Protein AF-A0A2N5G3A2-F1 (afdb_monomer_lite)

pLDDT: mean 90.68, std 6.38, range [68.0, 98.25]

Structure (mmCIF, N/CA/C/O backbone):
data_AF-A0A2N5G3A2-F1
#
_entry.id   AF-A0A2N5G3A2-F1
#
loop_
_atom_site.group_PDB
_atom_site.id
_atom_site.type_symbol
_atom_site.label_atom_id
_atom_site.label_alt_id
_atom_site.label_comp_id
_atom_site.label_asym_id
_atom_site.label_entity_id
_atom_site.label_seq_id
_atom_site.pdbx_PDB_ins_code
_atom_site.Cartn_x
_atom_site.Cartn_y
_atom_site.Cartn_z
_atom_site.occupancy
_atom_site.B_iso_or_equiv
_atom_site.auth_seq_id
_atom_site.auth_comp_id
_atom_site.auth_asym_id
_atom_site.auth_atom_id
_atom_site.pdbx_PDB_model_num
ATOM 1 N N . MET A 1 1 ? 25.132 -2.137 -12.536 1.00 68.00 1 MET A N 1
ATOM 2 C CA . MET A 1 1 ? 24.376 -1.069 -11.836 1.00 68.00 1 MET A CA 1
ATOM 3 C C . MET A 1 1 ? 22.893 -1.072 -12.207 1.00 68.00 1 MET A C 1
ATOM 5 O O . MET A 1 1 ? 22.071 -1.223 -11.317 1.00 68.00 1 MET A O 1
ATOM 9 N N . TYR A 1 2 ? 22.531 -0.955 -13.490 1.00 72.06 2 TYR A N 1
ATOM 10 C CA . TYR A 1 2 ? 21.127 -0.851 -13.930 1.00 72.06 2 TYR A CA 1
ATOM 11 C C . TYR A 1 2 ? 20.275 -2.099 -13.612 1.00 72.06 2 TYR A C 1
ATOM 13 O O . TYR A 1 2 ? 19.149 -1.981 -13.128 1.00 72.06 2 TYR A O 1
ATOM 21 N N . ASP A 1 3 ? 20.841 -3.295 -13.799 1.00 78.88 3 ASP A N 1
ATOM 22 C CA . ASP A 1 3 ? 20.155 -4.558 -13.489 1.00 78.88 3 ASP A CA 1
ATOM 23 C C . ASP A 1 3 ? 19.921 -4.764 -11.989 1.00 78.88 3 ASP A C 1
ATOM 25 O O . ASP A 1 3 ? 18.875 -5.280 -11.594 1.00 78.88 3 ASP A O 1
ATOM 29 N N . GLU A 1 4 ? 20.843 -4.292 -11.143 1.00 86.00 4 GLU A N 1
ATOM 30 C CA . GLU A 1 4 ? 20.690 -4.343 -9.684 1.00 86.00 4 GLU A CA 1
ATOM 31 C C . GLU A 1 4 ? 19.535 -3.450 -9.217 1.00 86.00 4 GLU A C 1
ATOM 33 O O . GLU A 1 4 ? 18.710 -3.879 -8.416 1.00 86.00 4 GLU A O 1
ATOM 38 N N . VAL A 1 5 ? 19.388 -2.246 -9.784 1.00 87.31 5 VAL A N 1
ATOM 39 C CA . VAL A 1 5 ? 18.248 -1.361 -9.480 1.00 87.31 5 VAL A CA 1
ATOM 40 C C . VAL A 1 5 ? 16.927 -2.007 -9.911 1.00 87.31 5 VAL A C 1
ATOM 42 O O . VAL A 1 5 ? 15.974 -2.050 -9.130 1.00 87.31 5 VAL A O 1
ATOM 45 N N . LYS A 1 6 ? 16.866 -2.584 -11.120 1.00 87.06 6 LYS A N 1
ATOM 46 C CA . LYS A 1 6 ? 15.673 -3.296 -11.618 1.00 87.06 6 LYS A CA 1
ATOM 47 C C . LYS A 1 6 ? 15.311 -4.488 -10.723 1.00 87.06 6 LYS A C 1
ATOM 49 O O . LYS A 1 6 ? 14.131 -4.719 -10.443 1.00 87.06 6 LYS A O 1
ATOM 54 N N . LYS A 1 7 ? 16.314 -5.231 -10.247 1.00 90.62 7 LYS A N 1
ATOM 55 C CA . LYS A 1 7 ? 16.151 -6.342 -9.302 1.00 90.62 7 LYS A CA 1
ATOM 56 C C . LYS A 1 7 ? 15.614 -5.857 -7.954 1.00 90.62 7 LYS A C 1
ATOM 58 O O . LYS A 1 7 ? 14.637 -6.434 -7.479 1.00 90.62 7 LYS A O 1
ATOM 63 N N . SER A 1 8 ? 16.178 -4.791 -7.388 1.00 93.38 8 SER A N 1
ATOM 64 C CA . SER A 1 8 ? 15.724 -4.191 -6.126 1.00 93.38 8 SER A CA 1
ATOM 65 C C . SER A 1 8 ? 14.279 -3.703 -6.205 1.00 93.38 8 SER A C 1
ATOM 67 O O . SER A 1 8 ? 13.472 -4.081 -5.359 1.00 93.38 8 SER A O 1
ATOM 69 N N . ILE A 1 9 ? 13.904 -2.970 -7.264 1.00 92.62 9 ILE A N 1
ATOM 70 C CA . ILE A 1 9 ? 12.513 -2.531 -7.487 1.00 92.62 9 ILE A CA 1
ATOM 71 C C . ILE A 1 9 ? 11.573 -3.740 -7.510 1.00 92.62 9 ILE A C 1
ATOM 73 O O . ILE A 1 9 ? 10.524 -3.727 -6.869 1.00 92.62 9 ILE A O 1
ATOM 77 N N . ARG A 1 10 ? 11.950 -4.814 -8.214 1.00 93.19 10 ARG A N 1
ATOM 78 C CA . ARG A 1 10 ? 11.135 -6.031 -8.291 1.00 93.19 10 ARG A CA 1
ATOM 79 C C . ARG A 1 10 ? 10.970 -6.700 -6.926 1.00 93.19 10 ARG A C 1
ATOM 81 O O . ARG A 1 10 ? 9.859 -7.107 -6.605 1.00 93.19 10 ARG A O 1
ATOM 88 N N . ILE A 1 11 ? 12.045 -6.826 -6.148 1.00 95.88 11 ILE A N 1
ATOM 89 C CA . ILE A 1 11 ? 12.002 -7.429 -4.806 1.00 95.88 11 ILE A CA 1
ATOM 90 C C . ILE A 1 11 ? 11.111 -6.598 -3.882 1.00 95.88 11 ILE A C 1
ATOM 92 O O . ILE A 1 11 ? 10.213 -7.156 -3.259 1.00 95.88 11 ILE A O 1
ATOM 96 N N . LEU A 1 12 ? 11.297 -5.276 -3.855 1.00 96.25 12 LEU A N 1
ATOM 97 C CA . LEU A 1 12 ? 10.472 -4.375 -3.050 1.00 96.25 12 LEU A CA 1
ATOM 98 C C . LEU A 1 12 ? 8.999 -4.446 -3.458 1.00 96.25 12 LEU A C 1
ATOM 100 O O . LEU A 1 12 ? 8.139 -4.561 -2.598 1.00 96.25 12 LEU A O 1
ATOM 104 N N . THR A 1 13 ? 8.698 -4.464 -4.759 1.00 95.75 13 THR A N 1
ATOM 105 C CA . THR A 1 13 ? 7.313 -4.578 -5.250 1.00 95.75 13 THR A CA 1
ATOM 106 C C . THR A 1 13 ? 6.672 -5.901 -4.815 1.00 95.75 13 THR A C 1
ATOM 108 O O . THR A 1 13 ? 5.518 -5.913 -4.400 1.00 95.75 13 THR A O 1
ATOM 111 N N . LEU A 1 14 ? 7.404 -7.020 -4.877 1.00 96.12 14 LEU A N 1
ATOM 112 C CA . LEU A 1 14 ? 6.900 -8.321 -4.417 1.00 96.12 14 LEU A CA 1
ATOM 113 C C . LEU A 1 14 ? 6.691 -8.356 -2.898 1.00 96.12 14 LEU A C 1
ATOM 115 O O . LEU A 1 14 ? 5.718 -8.942 -2.431 1.00 96.12 14 LEU A O 1
ATOM 119 N N . LEU A 1 15 ? 7.575 -7.707 -2.140 1.00 97.31 15 LEU A N 1
ATOM 120 C CA . LEU A 1 15 ? 7.426 -7.550 -0.697 1.00 97.31 15 LEU A CA 1
ATOM 121 C C . LEU A 1 15 ? 6.188 -6.707 -0.363 1.00 97.31 15 LEU A C 1
ATOM 123 O O . LEU A 1 15 ? 5.384 -7.125 0.465 1.00 97.31 15 LEU A O 1
ATOM 127 N N . ILE A 1 16 ? 5.982 -5.581 -1.055 1.00 97.88 16 ILE A N 1
ATOM 128 C CA . ILE A 1 16 ? 4.782 -4.744 -0.911 1.00 97.88 16 ILE A CA 1
ATOM 129 C C . ILE A 1 16 ? 3.532 -5.555 -1.241 1.00 97.88 16 ILE A C 1
ATOM 131 O O . ILE A 1 16 ? 2.579 -5.539 -0.472 1.00 97.88 16 ILE A O 1
ATOM 135 N N . PHE A 1 17 ? 3.541 -6.312 -2.339 1.00 97.44 17 PHE A N 1
ATOM 136 C CA . PHE A 1 17 ? 2.424 -7.169 -2.731 1.00 97.44 17 PHE A CA 1
ATOM 137 C C . PHE A 1 17 ? 2.052 -8.166 -1.624 1.00 97.44 17 PHE A C 1
ATOM 139 O O . PHE A 1 17 ? 0.896 -8.234 -1.218 1.00 97.44 17 PHE A O 1
ATOM 146 N N . ALA A 1 18 ? 3.028 -8.915 -1.102 1.00 97.12 18 ALA A N 1
ATOM 147 C CA . ALA A 1 18 ? 2.773 -9.935 -0.088 1.00 97.12 18 ALA A CA 1
ATOM 148 C C . ALA A 1 18 ? 2.314 -9.332 1.249 1.00 97.12 18 ALA A C 1
ATOM 150 O O . ALA A 1 18 ? 1.355 -9.813 1.851 1.00 97.12 18 ALA A O 1
ATOM 151 N N . LEU A 1 19 ? 2.977 -8.266 1.706 1.00 97.00 19 LEU A N 1
ATOM 152 C CA . LEU A 1 19 ? 2.651 -7.631 2.981 1.00 97.00 19 LEU A CA 1
ATOM 153 C C . LEU A 1 19 ? 1.323 -6.874 2.926 1.00 97.00 19 LEU A C 1
ATOM 155 O O . LEU A 1 19 ? 0.557 -6.949 3.881 1.00 97.00 19 LEU A O 1
ATOM 159 N N . SER A 1 20 ? 1.020 -6.190 1.820 1.00 96.69 20 SER A N 1
ATOM 160 C CA . SER A 1 20 ? -0.253 -5.474 1.665 1.00 96.69 20 SER A CA 1
ATOM 161 C C . SER A 1 20 ? -1.440 -6.427 1.601 1.00 96.69 20 SER A C 1
ATOM 163 O O . SER A 1 20 ? -2.481 -6.139 2.190 1.00 96.69 20 SER A O 1
ATOM 165 N N . LEU A 1 21 ? -1.269 -7.591 0.965 1.00 96.75 21 LEU A N 1
ATOM 166 C CA . LEU A 1 21 ? -2.263 -8.661 0.969 1.00 96.75 21 LEU A CA 1
ATOM 167 C C . LEU A 1 21 ? -2.542 -9.155 2.389 1.00 96.75 21 LEU A C 1
ATOM 169 O O . LEU A 1 21 ? -3.698 -9.253 2.785 1.00 96.75 21 LEU A O 1
ATOM 173 N N . ALA A 1 22 ? -1.491 -9.431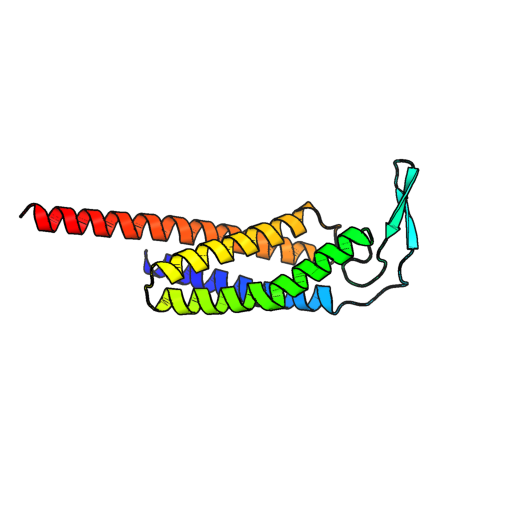 3.164 1.00 95.69 22 ALA A N 1
ATOM 174 C CA . ALA A 1 22 ? -1.637 -9.881 4.543 1.00 95.69 22 ALA A CA 1
ATOM 175 C C . ALA A 1 22 ? -2.283 -8.807 5.435 1.00 95.69 22 ALA A C 1
ATOM 177 O O . ALA A 1 22 ? -3.192 -9.123 6.197 1.00 95.69 22 ALA A O 1
ATOM 178 N N . ALA A 1 23 ? -1.847 -7.550 5.315 1.00 94.69 23 ALA A N 1
ATOM 179 C CA . ALA A 1 23 ? -2.367 -6.434 6.100 1.00 94.69 23 ALA A CA 1
ATOM 180 C C . ALA A 1 23 ? -3.851 -6.175 5.820 1.00 94.69 23 ALA A C 1
ATOM 182 O O . ALA A 1 23 ? -4.643 -6.186 6.754 1.00 94.69 23 ALA A O 1
ATOM 183 N N . SER A 1 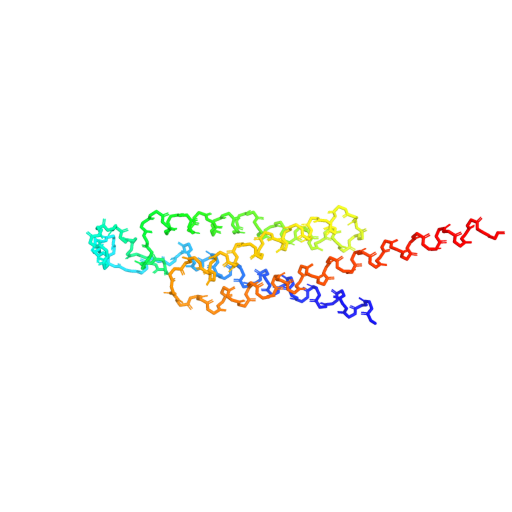24 ? -4.225 -6.019 4.545 1.00 94.50 24 SER A N 1
ATOM 184 C CA . SER A 1 24 ? -5.614 -5.739 4.148 1.00 94.50 24 SER A CA 1
ATOM 185 C C . SER A 1 24 ? -6.553 -6.906 4.447 1.00 94.50 24 SER A C 1
ATOM 187 O O . SER A 1 24 ? -7.658 -6.707 4.943 1.00 94.50 24 SER A O 1
ATOM 189 N N . ALA A 1 25 ? -6.116 -8.151 4.223 1.00 94.25 25 ALA A N 1
ATOM 190 C CA . ALA A 1 25 ? -6.910 -9.311 4.615 1.00 94.25 25 ALA A CA 1
ATOM 191 C C . ALA A 1 25 ? -7.117 -9.349 6.136 1.00 94.25 25 ALA A C 1
ATOM 193 O O . ALA A 1 25 ? -8.230 -9.576 6.608 1.00 94.25 25 ALA A O 1
ATOM 194 N N . TYR A 1 26 ? -6.066 -9.100 6.918 1.00 93.81 26 TYR A N 1
ATOM 195 C CA . TYR A 1 26 ? -6.179 -9.108 8.371 1.00 93.81 26 TYR A CA 1
ATOM 196 C C . TYR A 1 26 ? -7.036 -7.951 8.903 1.00 93.81 26 TYR A C 1
ATOM 198 O O . TYR A 1 26 ? -7.804 -8.166 9.838 1.00 93.81 26 TYR A O 1
ATOM 206 N N . GLY A 1 27 ? -6.977 -6.763 8.298 1.00 91.06 27 GLY A N 1
ATOM 207 C CA . GLY A 1 27 ? -7.829 -5.634 8.675 1.00 91.06 27 GLY A CA 1
ATOM 208 C C . GLY A 1 27 ? -9.311 -5.872 8.405 1.00 91.06 27 GLY A C 1
ATOM 209 O O . GLY A 1 27 ? -10.136 -5.609 9.279 1.00 91.06 27 GLY A O 1
ATOM 210 N N . ILE A 1 28 ? -9.651 -6.487 7.268 1.00 92.19 28 ILE A N 1
ATOM 211 C CA . ILE A 1 28 ? -11.042 -6.813 6.909 1.00 92.19 28 ILE A CA 1
ATOM 212 C C . ILE A 1 28 ? -11.605 -7.952 7.769 1.00 92.19 28 ILE A C 1
ATOM 214 O O . ILE A 1 28 ? -12.745 -7.883 8.227 1.00 92.19 28 ILE A O 1
ATOM 218 N N . PHE A 1 29 ? -10.837 -9.029 7.962 1.00 92.00 29 PHE A N 1
ATOM 219 C CA . PHE A 1 29 ? -11.350 -10.255 8.588 1.00 92.00 29 PHE A CA 1
ATOM 220 C C . PHE A 1 29 ? -11.177 -10.302 10.110 1.00 92.00 29 PHE A C 1
ATOM 222 O O . PHE A 1 29 ? -11.732 -11.189 10.761 1.00 92.00 29 PHE A O 1
ATOM 229 N N . SER A 1 30 ? -10.433 -9.372 10.707 1.00 89.06 30 SER A N 1
ATOM 230 C CA . SER A 1 30 ? -10.300 -9.308 12.160 1.00 89.06 30 SER A CA 1
ATOM 231 C C . SER A 1 30 ? -11.592 -8.789 12.792 1.00 89.06 30 SER A C 1
ATOM 233 O O . SER A 1 30 ? -11.965 -7.632 12.628 1.00 89.06 30 SER A O 1
ATOM 235 N N . SER A 1 31 ? -12.278 -9.645 13.552 1.00 83.50 31 SER A N 1
ATOM 236 C CA . SER A 1 31 ? -13.566 -9.325 14.189 1.00 83.50 31 SER A CA 1
ATOM 237 C C . SER A 1 31 ? -13.552 -9.423 15.718 1.00 83.50 31 SER A C 1
ATOM 239 O O . SER A 1 31 ? -14.602 -9.346 16.353 1.00 83.50 31 SER A O 1
ATOM 241 N N . SER A 1 32 ? -12.382 -9.606 16.332 1.00 81.81 32 SER A N 1
ATOM 242 C CA . SER A 1 32 ? -12.240 -9.779 17.783 1.00 81.81 32 SER A CA 1
ATOM 243 C C . SER A 1 32 ? -12.622 -8.509 18.549 1.00 81.81 32 SER A C 1
ATOM 245 O O . SER A 1 32 ? -12.092 -7.441 18.262 1.00 81.81 32 SER A O 1
ATOM 247 N N . GLY A 1 33 ? -13.489 -8.597 19.559 1.00 81.31 33 GLY A N 1
ATOM 248 C CA . GLY A 1 33 ? -13.824 -7.455 20.417 1.00 81.31 33 GLY A CA 1
ATOM 249 C C . GLY A 1 33 ? -15.218 -7.537 21.032 1.00 81.31 33 GLY A C 1
ATOM 250 O O . GLY A 1 33 ? -16.026 -8.383 20.658 1.00 81.31 33 GLY A O 1
ATOM 251 N N . SER A 1 34 ? -15.486 -6.652 21.990 1.00 79.38 34 SER A N 1
ATOM 252 C CA . SER A 1 34 ? -16.763 -6.539 22.708 1.00 79.38 34 SER A CA 1
ATOM 253 C C . SER A 1 34 ? -17.822 -5.724 21.956 1.00 79.38 34 SER A C 1
ATOM 255 O O . SER A 1 34 ? -18.982 -5.726 22.362 1.00 79.38 34 SER A O 1
ATOM 257 N N . GLY A 1 35 ? -17.453 -5.067 20.848 1.00 84.00 35 GLY A N 1
ATOM 258 C CA . GLY A 1 35 ? -18.349 -4.241 20.039 1.00 84.00 35 GLY A CA 1
ATOM 259 C C . GLY A 1 35 ? -18.271 -2.740 20.351 1.00 84.00 35 GLY A C 1
ATOM 260 O O . GLY A 1 35 ? -17.500 -2.325 21.226 1.00 84.00 35 GLY A O 1
ATOM 261 N N . PRO A 1 36 ? -19.047 -1.919 19.617 1.00 86.50 36 PRO A N 1
ATOM 262 C CA . PRO A 1 36 ? -18.986 -0.468 19.729 1.00 86.50 36 PRO A CA 1
ATOM 263 C C . PRO A 1 36 ? -19.323 0.014 21.139 1.00 86.50 36 PRO A C 1
ATOM 265 O O . PRO A 1 36 ? -20.319 -0.409 21.724 1.00 86.50 36 PRO A O 1
ATOM 268 N N . HIS A 1 37 ? -18.510 0.919 21.675 1.00 86.69 37 HIS A N 1
ATOM 269 C CA . HIS A 1 37 ? -18.713 1.507 22.998 1.00 86.69 37 HIS A CA 1
ATOM 270 C C . HIS A 1 37 ? -18.291 2.976 23.006 1.00 86.69 37 HIS A C 1
ATOM 272 O O . HIS A 1 37 ? -17.530 3.427 22.150 1.00 86.69 37 HIS A O 1
ATOM 278 N N . GLN A 1 38 ? -18.838 3.740 23.947 1.00 87.88 38 GLN A N 1
ATOM 279 C CA . GLN A 1 38 ? -18.550 5.165 24.067 1.00 87.88 38 GLN A CA 1
ATOM 280 C C . GLN A 1 38 ? -17.286 5.390 24.895 1.00 87.88 38 GLN A C 1
ATOM 282 O O . GLN A 1 38 ? -17.066 4.717 25.903 1.00 87.88 38 GLN A O 1
ATOM 287 N N . PHE A 1 39 ? -16.477 6.354 24.469 1.00 83.81 39 PHE A N 1
ATOM 288 C CA . PHE A 1 39 ? -15.275 6.788 25.161 1.00 83.81 39 PHE A CA 1
ATOM 289 C C . PHE A 1 39 ? -15.252 8.314 25.227 1.00 83.81 39 PHE A C 1
ATOM 291 O O . PHE A 1 39 ? -15.429 8.989 24.212 1.00 83.81 39 PHE A O 1
ATOM 298 N N . THR A 1 40 ? -15.043 8.860 26.423 1.00 85.50 40 THR A N 1
ATOM 299 C CA . THR A 1 40 ? -14.883 10.304 26.614 1.00 85.50 40 THR A CA 1
ATOM 300 C C . THR A 1 40 ? -13.411 10.665 26.466 1.00 85.50 40 THR A C 1
ATOM 302 O O . THR A 1 40 ? -12.559 10.146 27.188 1.00 85.50 40 THR A O 1
ATOM 305 N N . THR A 1 41 ? -13.102 11.546 25.520 1.00 83.50 41 THR A N 1
ATOM 306 C CA . THR A 1 41 ? -11.748 12.053 25.308 1.00 83.50 41 THR A CA 1
ATOM 307 C C . THR A 1 41 ? -11.324 12.960 26.461 1.00 83.50 41 THR A C 1
ATOM 309 O O . THR A 1 41 ? -12.142 13.456 27.238 1.00 83.50 41 THR A O 1
ATOM 312 N N . TRP A 1 42 ? -10.025 13.238 26.555 1.00 83.19 42 TRP A N 1
ATOM 313 C CA . TRP A 1 42 ? -9.492 14.196 27.529 1.00 83.19 42 TRP A CA 1
ATOM 314 C C . TRP A 1 42 ? -10.065 15.614 27.346 1.00 83.19 42 TRP A C 1
ATOM 316 O O . TRP A 1 42 ? -10.073 16.397 28.291 1.00 83.19 42 TRP A O 1
ATOM 326 N N . SER A 1 43 ? -10.567 15.934 26.148 1.00 83.25 43 SER A N 1
ATOM 327 C CA . SER A 1 43 ? -11.232 17.200 25.820 1.00 83.25 43 SER A CA 1
ATOM 328 C C . SER A 1 43 ? -12.710 17.237 26.238 1.00 83.25 43 SER A C 1
ATOM 330 O O . SER A 1 43 ? -13.366 18.256 26.047 1.00 83.25 43 SER A O 1
ATOM 332 N N . GLY A 1 44 ? -13.243 16.148 26.809 1.00 84.31 44 GLY A N 1
ATOM 333 C CA . GLY A 1 44 ? -14.636 16.036 27.251 1.00 84.31 44 GLY A CA 1
ATOM 334 C C . GLY A 1 44 ? -15.625 15.619 26.157 1.00 84.31 44 GLY A C 1
ATOM 335 O O . GLY A 1 44 ? -16.822 15.524 26.423 1.00 84.31 44 GLY A O 1
ATOM 336 N N . GLU A 1 45 ? -15.157 15.341 24.938 1.00 85.19 45 GLU A N 1
ATOM 337 C CA . GLU A 1 45 ? -16.012 14.870 23.846 1.00 85.19 45 GLU A CA 1
ATOM 338 C C . GLU A 1 45 ? -16.275 13.372 23.970 1.00 85.19 45 GLU A C 1
ATOM 340 O O . GLU A 1 45 ? -15.365 12.587 24.228 1.00 85.19 45 GLU A O 1
ATOM 345 N N . THR A 1 46 ? -17.522 12.954 23.757 1.00 85.31 46 THR A N 1
ATOM 346 C CA . THR A 1 46 ? -17.877 11.531 23.745 1.00 85.31 46 THR A CA 1
ATOM 347 C C . THR A 1 46 ? -17.863 11.026 22.312 1.00 85.31 46 THR A C 1
ATOM 349 O O . THR A 1 46 ? -18.710 11.411 21.508 1.00 85.31 46 THR A O 1
ATOM 352 N N . ILE A 1 47 ? -16.906 10.155 22.000 1.00 87.94 47 ILE A N 1
ATOM 353 C CA . ILE A 1 47 ? -16.787 9.504 20.695 1.00 87.94 47 ILE A CA 1
ATOM 354 C C . ILE A 1 47 ? -17.204 8.037 20.798 1.00 87.94 47 ILE A C 1
ATOM 356 O O . ILE A 1 47 ? -17.017 7.385 21.827 1.00 87.94 47 ILE A O 1
ATOM 360 N N . GLN A 1 48 ? -17.780 7.503 19.723 1.00 89.56 48 GLN A N 1
ATOM 361 C CA . GLN A 1 48 ? -18.059 6.075 19.616 1.00 89.56 48 GLN A CA 1
ATOM 362 C C . GLN A 1 48 ? -16.837 5.372 19.026 1.00 89.56 48 GLN A C 1
ATOM 364 O O . GLN A 1 48 ? -16.430 5.675 17.906 1.00 89.56 48 GLN A O 1
ATOM 369 N N . LEU A 1 49 ? -16.266 4.432 19.775 1.00 90.94 49 LEU A N 1
ATOM 370 C CA . LEU A 1 49 ? -15.211 3.550 19.287 1.00 90.94 49 LEU A CA 1
ATOM 371 C C . LEU A 1 49 ? -15.820 2.371 18.535 1.00 90.94 49 LEU A C 1
ATOM 373 O O . LEU A 1 49 ? -16.891 1.879 18.900 1.00 90.94 49 LEU A O 1
ATOM 377 N N . TYR A 1 50 ? -15.119 1.890 17.511 1.00 91.38 50 TYR A N 1
ATOM 378 C CA . TYR A 1 50 ? -15.570 0.761 16.698 1.00 91.38 50 TYR A CA 1
ATOM 379 C C . TYR A 1 50 ? -15.625 -0.550 17.501 1.00 91.38 50 TYR A C 1
ATOM 381 O O . TYR A 1 50 ? -16.551 -1.353 17.361 1.00 91.38 50 TYR A O 1
ATOM 389 N N . GLY A 1 51 ? -14.646 -0.765 18.389 1.00 86.44 51 GLY A N 1
ATOM 390 C CA . GLY A 1 51 ? -14.659 -1.843 19.380 1.00 86.44 51 GLY A CA 1
ATOM 391 C C . GLY A 1 51 ? -14.539 -3.270 18.826 1.00 86.44 51 GLY A C 1
ATOM 392 O O . GLY A 1 51 ? -14.783 -4.231 19.563 1.00 86.44 51 GLY A O 1
ATOM 393 N N . LYS A 1 52 ? -14.162 -3.430 17.550 1.00 88.69 52 LYS A N 1
ATOM 394 C CA . LYS A 1 52 ? -13.939 -4.725 16.891 1.00 88.69 52 LYS A CA 1
ATOM 395 C C . LYS A 1 52 ? -12.659 -4.738 16.060 1.00 88.69 52 LYS A C 1
ATOM 397 O O . LYS A 1 52 ? -12.269 -3.734 15.475 1.00 88.69 52 LYS A O 1
ATOM 402 N N . GLY A 1 53 ? -12.049 -5.911 15.970 1.00 90.62 53 GLY A N 1
ATOM 403 C CA . GLY A 1 53 ? -10.918 -6.175 15.098 1.00 90.62 53 GLY A CA 1
ATOM 404 C C . GLY A 1 53 ? -9.649 -5.427 15.483 1.00 90.62 53 GLY A C 1
ATOM 405 O O . GLY A 1 53 ? -9.424 -5.080 16.647 1.00 90.62 53 GLY A O 1
ATOM 406 N N . ILE A 1 54 ? -8.804 -5.182 14.481 1.00 92.44 54 ILE A N 1
ATOM 407 C CA . ILE A 1 54 ? -7.572 -4.403 14.661 1.00 92.44 54 ILE A CA 1
ATOM 408 C C . ILE A 1 54 ? -7.850 -2.911 14.877 1.00 92.44 54 ILE A C 1
ATOM 410 O O . ILE A 1 54 ? -7.095 -2.264 15.596 1.00 92.44 54 ILE A O 1
ATOM 414 N N . TYR A 1 55 ? -8.974 -2.421 14.347 1.00 92.06 55 TYR A N 1
ATOM 415 C CA . TYR A 1 55 ? -9.436 -1.029 14.412 1.00 92.06 55 TYR A CA 1
ATOM 416 C C . TYR A 1 55 ? -10.299 -0.733 15.643 1.00 92.06 55 TYR A C 1
ATOM 418 O O . TYR A 1 55 ? -11.009 0.263 15.720 1.00 92.06 55 TYR A O 1
ATOM 426 N N . LYS A 1 56 ? -10.285 -1.624 16.640 1.00 89.81 56 LYS A N 1
ATOM 427 C CA . LYS A 1 56 ? -11.153 -1.531 17.823 1.00 89.81 56 LYS A CA 1
ATOM 428 C C . LYS A 1 56 ? -10.984 -0.237 18.626 1.00 89.81 56 LYS A C 1
ATOM 430 O O . LYS A 1 56 ? -11.918 0.151 19.323 1.00 89.81 56 LYS A O 1
ATOM 435 N N . ASN A 1 57 ? -9.799 0.368 18.557 1.00 89.38 57 ASN A N 1
ATOM 436 C CA . ASN A 1 57 ? -9.441 1.577 19.292 1.00 89.38 57 ASN A CA 1
ATOM 437 C C . ASN A 1 57 ? -9.683 2.852 18.474 1.00 89.38 57 ASN A C 1
ATOM 439 O O . ASN A 1 57 ? -9.538 3.943 19.018 1.00 89.38 57 ASN A O 1
ATOM 443 N N . ASP A 1 58 ? -10.037 2.723 17.197 1.00 89.62 58 ASP A N 1
ATOM 444 C CA . ASP A 1 58 ? -10.366 3.855 16.346 1.00 89.62 58 ASP A CA 1
ATOM 445 C C . ASP A 1 58 ? -11.827 4.270 16.546 1.00 89.62 58 ASP A C 1
ATOM 447 O O . ASP A 1 58 ? -12.688 3.491 16.984 1.00 89.62 58 ASP A O 1
ATOM 451 N N . SER A 1 59 ? -12.114 5.531 16.219 1.00 91.44 59 SER A N 1
ATOM 452 C CA . SER A 1 59 ? -13.496 6.003 16.109 1.00 91.44 59 SER A CA 1
ATOM 453 C C . SER A 1 59 ? -14.265 5.152 15.094 1.00 91.44 59 SER A C 1
ATOM 455 O O . SER A 1 59 ? -13.682 4.659 14.130 1.00 91.44 59 SER A O 1
ATOM 457 N N . ALA A 1 60 ? -15.575 4.986 15.285 1.00 90.19 60 ALA A N 1
ATOM 458 C CA . ALA A 1 60 ? -16.403 4.174 14.394 1.00 90.19 60 ALA A CA 1
ATOM 459 C C . ALA A 1 60 ? -16.274 4.612 12.923 1.00 90.19 60 ALA A C 1
ATOM 461 O O . ALA A 1 60 ? -16.066 3.776 12.050 1.00 90.19 60 ALA A O 1
ATOM 462 N N . SER A 1 61 ? -16.292 5.923 12.664 1.00 91.25 61 SER A N 1
ATOM 463 C CA . SER A 1 61 ? -16.107 6.477 11.320 1.00 91.25 61 SER A CA 1
ATOM 464 C C . SER A 1 61 ? -14.693 6.271 10.770 1.00 91.25 61 SER A C 1
ATOM 466 O O . SER A 1 61 ? -14.543 5.995 9.583 1.00 91.25 61 SER A O 1
ATOM 468 N N . GLY A 1 62 ? -13.657 6.389 11.607 1.00 91.62 62 GLY A N 1
ATOM 469 C CA . GLY A 1 62 ? -12.272 6.123 11.206 1.00 91.62 62 GLY A CA 1
ATOM 470 C C . GLY A 1 62 ? -12.059 4.659 10.820 1.00 91.62 62 GLY A C 1
ATOM 471 O O . GLY A 1 62 ? -11.572 4.374 9.730 1.00 91.62 62 GLY A O 1
ATOM 472 N N . ALA A 1 63 ? -12.525 3.732 11.658 1.00 92.38 63 ALA A N 1
ATOM 473 C CA . ALA A 1 63 ? -12.443 2.300 11.387 1.00 92.38 63 ALA A CA 1
ATOM 474 C C . ALA A 1 63 ? -13.188 1.906 10.100 1.00 92.38 63 ALA A C 1
ATOM 476 O O . ALA A 1 63 ? -12.692 1.098 9.322 1.00 92.38 63 ALA A O 1
ATOM 477 N N . GLU A 1 64 ? -14.363 2.488 9.838 1.00 92.06 64 GLU A N 1
ATOM 478 C CA . GLU A 1 64 ? -15.097 2.257 8.587 1.00 92.06 64 GLU A CA 1
ATOM 479 C C . GLU A 1 64 ? -14.316 2.732 7.354 1.00 92.06 64 GLU A C 1
ATOM 481 O O . GLU A 1 64 ? -14.292 2.032 6.339 1.00 92.06 64 GLU A O 1
ATOM 486 N N . GLN A 1 65 ? -13.647 3.887 7.437 1.00 94.38 65 GLN A N 1
ATOM 487 C CA . GLN A 1 65 ? -12.795 4.392 6.356 1.00 94.38 65 GLN A CA 1
ATOM 488 C C . GLN A 1 65 ? -11.595 3.478 6.104 1.00 94.38 65 GLN A C 1
ATOM 490 O O . GLN A 1 65 ? -11.285 3.184 4.952 1.00 94.38 65 GLN A O 1
ATOM 495 N N . GLU A 1 66 ? -10.946 2.996 7.161 1.00 94.44 66 GLU A N 1
ATOM 496 C CA . GLU A 1 66 ? -9.796 2.095 7.057 1.00 94.44 66 GLU A CA 1
ATOM 497 C C . GLU A 1 66 ? -10.200 0.727 6.494 1.00 94.44 66 GLU A C 1
ATOM 499 O O . GLU A 1 66 ? -9.568 0.227 5.567 1.00 94.44 66 GLU A O 1
ATOM 504 N N . ILE A 1 67 ? -11.324 0.159 6.939 1.00 94.19 67 ILE A N 1
ATOM 505 C CA . ILE A 1 67 ? -11.857 -1.085 6.363 1.00 94.19 67 ILE A CA 1
ATOM 506 C C . ILE A 1 67 ? -12.205 -0.891 4.882 1.00 94.19 67 ILE A C 1
ATOM 508 O O . ILE A 1 67 ? -11.888 -1.745 4.050 1.00 94.19 67 ILE A O 1
ATOM 512 N N . ALA A 1 68 ? -12.837 0.229 4.519 1.00 95.56 68 ALA A N 1
ATOM 513 C CA . ALA A 1 68 ? -13.123 0.538 3.121 1.00 95.56 68 ALA A CA 1
ATOM 514 C C . ALA A 1 68 ? -11.829 0.656 2.293 1.00 95.56 68 ALA A C 1
ATOM 516 O O . ALA A 1 68 ? -11.751 0.112 1.189 1.00 95.56 68 ALA A O 1
ATOM 517 N N . GLN A 1 69 ? -10.798 1.303 2.838 1.00 96.69 69 GLN A N 1
ATOM 518 C CA . GLN A 1 69 ? -9.489 1.441 2.204 1.00 96.69 69 GLN A CA 1
ATOM 519 C C . GLN A 1 69 ? -8.776 0.090 2.038 1.00 96.69 69 GLN A C 1
ATOM 521 O O . GLN A 1 69 ? -8.156 -0.158 0.998 1.00 96.69 69 GLN A O 1
ATOM 526 N N . ASP A 1 70 ? -8.905 -0.821 3.000 1.00 96.25 70 ASP 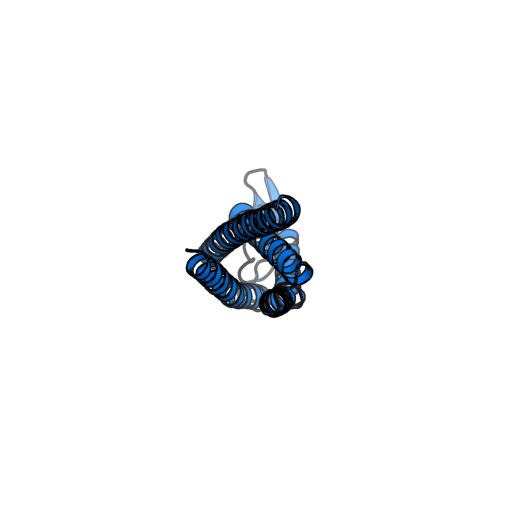A N 1
ATOM 527 C CA . ASP A 1 70 ? -8.394 -2.187 2.895 1.00 96.25 70 ASP A CA 1
ATOM 528 C C . ASP A 1 70 ? -9.100 -2.975 1.790 1.00 96.25 70 ASP A C 1
ATOM 530 O O . ASP A 1 70 ? -8.438 -3.650 0.997 1.00 96.25 70 ASP A O 1
ATOM 534 N N . ILE A 1 71 ? -10.426 -2.846 1.673 1.00 96.94 71 ILE A N 1
ATOM 535 C CA . ILE A 1 71 ? -11.201 -3.472 0.592 1.00 96.94 71 ILE A CA 1
ATOM 536 C C . ILE A 1 71 ? -10.739 -2.938 -0.766 1.00 96.94 71 ILE A C 1
ATOM 538 O O . ILE A 1 71 ? -10.495 -3.724 -1.682 1.00 96.94 71 ILE A O 1
ATOM 542 N N . VAL A 1 72 ? -10.572 -1.619 -0.905 1.00 97.44 72 VAL A N 1
ATOM 543 C CA . VAL A 1 72 ? -10.058 -0.995 -2.136 1.00 97.44 72 VAL A CA 1
ATOM 544 C C . VAL A 1 72 ? -8.643 -1.484 -2.445 1.00 97.44 72 VAL A C 1
ATOM 546 O O . VAL A 1 72 ? -8.328 -1.813 -3.592 1.00 97.44 72 VAL A O 1
ATOM 549 N N . THR A 1 73 ? -7.790 -1.595 -1.432 1.00 96.75 73 THR A N 1
ATOM 550 C CA . THR A 1 73 ? -6.425 -2.101 -1.592 1.00 96.75 73 THR A CA 1
ATOM 551 C C . THR A 1 73 ? -6.424 -3.550 -2.070 1.00 96.75 73 THR A C 1
ATOM 553 O O . THR A 1 73 ? -5.701 -3.878 -3.010 1.00 96.75 73 THR A O 1
ATOM 556 N N . LEU A 1 74 ? -7.276 -4.400 -1.499 1.00 95.94 74 LEU A N 1
ATOM 557 C CA . LEU A 1 74 ? -7.388 -5.808 -1.864 1.00 95.94 74 LEU A CA 1
ATOM 558 C C . LEU A 1 74 ? -7.993 -6.007 -3.263 1.00 95.94 74 LEU A C 1
ATOM 560 O O . LEU A 1 74 ? -7.479 -6.798 -4.053 1.00 95.94 74 LEU A O 1
ATOM 564 N N . ALA A 1 75 ? -9.065 -5.279 -3.579 1.00 96.19 75 ALA A N 1
ATOM 565 C CA . ALA A 1 75 ? -9.827 -5.440 -4.815 1.00 96.19 75 ALA A CA 1
ATOM 566 C C . ALA A 1 75 ? -9.216 -4.707 -6.018 1.00 96.19 75 ALA A C 1
ATOM 568 O O . ALA A 1 75 ? -9.372 -5.164 -7.149 1.00 96.19 75 ALA A O 1
ATOM 569 N N . LEU A 1 76 ? -8.535 -3.578 -5.801 1.00 96.62 76 LEU A N 1
ATOM 570 C CA . LEU A 1 76 ? -7.987 -2.736 -6.869 1.00 96.62 76 LEU A CA 1
ATOM 571 C C . LEU A 1 76 ? -6.474 -2.559 -6.749 1.00 96.62 76 LEU A C 1
ATOM 573 O O . LEU A 1 76 ? -5.765 -2.803 -7.724 1.00 96.62 76 LEU A O 1
ATOM 577 N N . GLY A 1 77 ? -5.966 -2.178 -5.575 1.00 96.06 77 GLY A N 1
ATOM 578 C CA . GLY A 1 77 ? -4.542 -1.875 -5.382 1.00 96.06 77 GLY A CA 1
ATOM 579 C C . GLY A 1 77 ? -3.622 -3.053 -5.722 1.00 96.06 77 GLY A C 1
ATOM 580 O O . GLY A 1 77 ? -2.693 -2.920 -6.521 1.00 96.06 77 GLY A O 1
ATOM 581 N N . ILE A 1 78 ? -3.907 -4.230 -5.165 1.00 96.25 78 ILE A N 1
ATOM 582 C CA . ILE A 1 78 ? -3.117 -5.454 -5.353 1.00 96.25 78 ILE A CA 1
ATOM 583 C C . ILE A 1 78 ? -3.192 -5.966 -6.805 1.00 96.25 78 ILE A C 1
ATOM 585 O O . ILE A 1 78 ? -2.131 -6.196 -7.401 1.00 96.25 78 ILE A O 1
ATOM 589 N N . PRO A 1 79 ? -4.379 -6.095 -7.438 1.00 96.31 79 PRO A N 1
ATOM 590 C CA . PRO A 1 79 ? -4.465 -6.425 -8.861 1.00 96.31 79 PRO A CA 1
ATOM 591 C C . PRO A 1 79 ? -3.733 -5.422 -9.754 1.00 96.31 79 PRO A C 1
ATOM 593 O O . PRO A 1 79 ? -3.014 -5.824 -10.672 1.00 96.31 79 PRO A O 1
ATOM 596 N N . LEU A 1 80 ? -3.842 -4.124 -9.462 1.00 95.75 80 LEU A N 1
ATOM 597 C CA . LEU A 1 80 ? -3.152 -3.080 -10.214 1.00 95.75 80 LEU A CA 1
ATOM 598 C C . LEU A 1 80 ? -1.627 -3.189 -10.075 1.00 95.75 80 LEU A C 1
ATOM 600 O O . LEU A 1 80 ? -0.904 -3.014 -11.059 1.00 95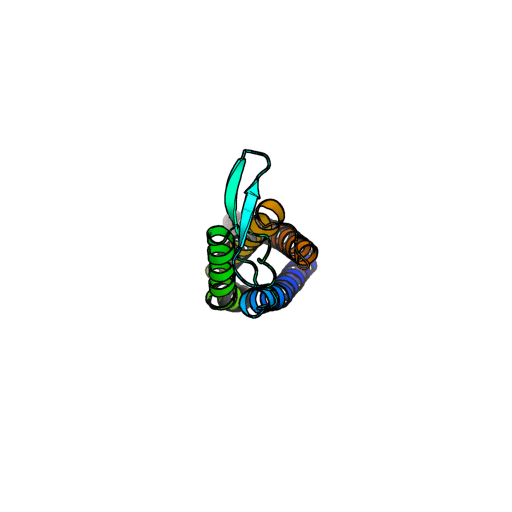.75 80 LEU A O 1
ATOM 604 N N . LEU A 1 81 ? -1.120 -3.551 -8.893 1.00 95.31 81 LEU A N 1
ATOM 605 C CA . LEU A 1 81 ? 0.306 -3.793 -8.661 1.00 95.31 81 LEU A CA 1
ATOM 606 C C . LEU A 1 81 ? 0.813 -4.989 -9.475 1.00 95.31 81 LEU A C 1
ATOM 608 O O . LEU A 1 81 ? 1.868 -4.910 -10.106 1.00 95.31 81 LEU A O 1
ATOM 612 N N . ALA A 1 82 ? 0.040 -6.076 -9.533 1.00 94.44 82 ALA A N 1
ATOM 613 C CA . ALA A 1 82 ? 0.379 -7.246 -10.340 1.00 94.44 82 ALA A CA 1
ATOM 614 C C . ALA A 1 82 ? 0.388 -6.928 -11.847 1.00 94.44 82 ALA A C 1
ATOM 616 O O . ALA A 1 82 ? 1.347 -7.265 -12.552 1.00 94.44 82 ALA A O 1
ATOM 617 N N . ILE A 1 83 ? -0.645 -6.234 -12.338 1.00 93.50 83 ILE A N 1
ATOM 618 C CA . ILE A 1 83 ? -0.770 -5.833 -13.747 1.00 93.50 83 ILE A CA 1
ATOM 619 C C . ILE A 1 83 ? 0.354 -4.866 -14.133 1.00 93.50 83 ILE A C 1
ATOM 621 O O . ILE A 1 83 ? 1.015 -5.055 -15.156 1.00 93.50 83 ILE A O 1
ATOM 625 N N . SER A 1 84 ? 0.615 -3.847 -13.315 1.00 92.12 84 SER A N 1
ATOM 626 C CA . SER A 1 84 ? 1.659 -2.855 -13.587 1.00 92.12 84 SER A CA 1
ATOM 627 C C . SER A 1 84 ? 3.063 -3.467 -13.576 1.00 92.12 84 SER A C 1
ATOM 629 O O . SER A 1 84 ? 3.875 -3.164 -14.461 1.00 92.12 84 SER A O 1
ATOM 631 N N . LEU A 1 85 ? 3.339 -4.403 -12.661 1.00 89.69 85 LEU A N 1
ATOM 632 C CA . LEU A 1 85 ? 4.588 -5.162 -12.645 1.00 89.69 85 LEU A CA 1
ATOM 633 C C . LEU A 1 85 ? 4.739 -6.028 -13.905 1.00 89.69 85 LEU A C 1
ATOM 635 O O . LEU A 1 85 ? 5.824 -6.080 -14.488 1.00 89.69 85 LEU A O 1
ATOM 639 N N . TYR A 1 86 ? 3.662 -6.674 -14.364 1.00 89.81 86 TYR A N 1
ATOM 640 C CA . TYR A 1 86 ? 3.665 -7.462 -15.598 1.00 89.81 86 TYR A CA 1
ATOM 641 C C . TYR A 1 86 ? 3.914 -6.598 -16.843 1.00 89.81 86 TYR A C 1
ATOM 643 O O . TYR A 1 86 ? 4.774 -6.924 -17.661 1.00 89.81 86 TYR A O 1
ATOM 651 N N . LEU A 1 87 ? 3.218 -5.466 -16.974 1.00 86.19 87 LEU A N 1
ATOM 652 C CA . LEU A 1 87 ? 3.366 -4.556 -18.114 1.00 86.19 87 LEU A CA 1
ATOM 653 C C . LEU A 1 87 ? 4.751 -3.904 -18.168 1.00 86.19 87 LEU A C 1
ATOM 655 O O . LEU A 1 87 ? 5.293 -3.696 -19.254 1.00 86.19 87 LEU A O 1
ATOM 659 N N . THR A 1 88 ? 5.360 -3.639 -17.011 1.00 83.69 88 THR A N 1
ATOM 660 C CA . THR A 1 88 ? 6.726 -3.102 -16.931 1.00 83.69 88 THR A CA 1
ATOM 661 C C . THR A 1 88 ? 7.763 -4.082 -17.490 1.00 83.69 88 THR A C 1
ATOM 663 O O . THR A 1 88 ? 8.762 -3.651 -18.061 1.00 83.69 88 THR A O 1
ATOM 666 N N . ARG A 1 89 ? 7.517 -5.401 -17.419 1.00 78.62 89 ARG A N 1
ATOM 667 C CA . ARG A 1 89 ? 8.399 -6.413 -18.039 1.00 78.62 89 ARG A CA 1
ATOM 668 C C . ARG A 1 89 ? 8.409 -6.349 -19.563 1.00 78.62 89 ARG A C 1
ATOM 670 O O . ARG A 1 89 ? 9.390 -6.764 -20.165 1.00 78.62 89 ARG A O 1
ATOM 677 N N . ARG A 1 90 ? 7.349 -5.821 -20.178 1.00 76.44 90 ARG A N 1
ATOM 678 C CA . ARG A 1 90 ? 7.248 -5.634 -21.634 1.00 76.44 90 ARG A CA 1
ATOM 679 C C . ARG A 1 90 ? 7.863 -4.310 -22.109 1.00 76.44 90 ARG A C 1
ATOM 681 O O . ARG A 1 90 ? 7.555 -3.869 -23.208 1.00 76.44 90 ARG A O 1
ATOM 688 N N . GLU A 1 91 ? 8.659 -3.649 -21.263 1.00 72.25 91 GLU A N 1
ATOM 689 C CA . GLU A 1 91 ? 9.317 -2.359 -21.530 1.00 72.25 91 GLU A CA 1
ATOM 690 C C . GLU A 1 91 ? 8.350 -1.238 -21.978 1.00 72.25 91 GLU A C 1
ATOM 692 O O . GLU A 1 91 ? 8.747 -0.237 -22.569 1.00 72.25 91 GLU A O 1
ATOM 697 N N . SER A 1 92 ? 7.060 -1.370 -21.644 1.00 78.75 92 SER A N 1
ATOM 698 C CA . SER A 1 92 ? 6.029 -0.392 -21.993 1.00 78.75 92 SER A CA 1
ATOM 699 C C . SER A 1 92 ? 6.139 0.865 -21.129 1.00 78.75 92 SER A C 1
ATOM 701 O O . SER A 1 92 ? 6.102 0.785 -19.899 1.00 78.75 92 SER A O 1
ATOM 703 N N . ILE A 1 93 ? 6.173 2.042 -21.765 1.00 80.12 93 ILE A N 1
ATOM 704 C CA . ILE A 1 93 ? 6.142 3.350 -21.083 1.00 80.12 93 ILE A CA 1
ATOM 705 C C . ILE A 1 93 ? 4.897 3.469 -20.192 1.00 80.12 93 ILE A C 1
ATOM 707 O O . ILE A 1 93 ? 4.997 3.874 -19.035 1.00 80.12 93 ILE A O 1
ATOM 711 N N . ARG A 1 94 ? 3.734 3.028 -20.693 1.00 84.88 94 ARG A N 1
ATOM 712 C CA . ARG A 1 94 ? 2.475 3.024 -19.930 1.00 84.88 94 ARG A CA 1
ATOM 713 C C . ARG A 1 94 ? 2.575 2.135 -18.691 1.00 84.88 94 ARG A C 1
ATOM 715 O O . ARG A 1 94 ? 2.142 2.542 -17.623 1.00 84.88 94 ARG A O 1
ATOM 722 N N . GLY A 1 95 ? 3.198 0.960 -18.813 1.00 86.12 95 GLY A N 1
ATOM 723 C CA . GLY A 1 95 ? 3.436 0.056 -17.682 1.00 86.12 95 GLY A CA 1
ATOM 724 C C . GLY A 1 95 ? 4.343 0.670 -16.613 1.00 86.12 95 GLY A C 1
ATOM 725 O O . GLY A 1 95 ? 4.038 0.582 -15.427 1.00 86.12 95 GLY A O 1
ATOM 726 N N . ARG A 1 96 ? 5.411 1.362 -17.033 1.00 86.75 96 ARG A N 1
ATOM 727 C CA . ARG A 1 96 ? 6.340 2.053 -16.124 1.00 86.75 96 ARG A CA 1
ATOM 728 C C . ARG A 1 96 ? 5.664 3.185 -15.345 1.00 86.75 96 ARG A C 1
ATOM 730 O O . ARG A 1 96 ? 5.950 3.327 -14.158 1.00 86.75 96 ARG A O 1
ATOM 737 N N . LEU A 1 97 ? 4.804 3.970 -16.001 1.00 89.25 97 LEU A N 1
ATOM 738 C CA . LEU A 1 97 ? 4.019 5.030 -15.357 1.00 89.25 97 LEU A CA 1
ATOM 739 C C . LEU A 1 97 ? 2.965 4.447 -14.414 1.00 89.25 97 LEU A C 1
ATOM 741 O O . LEU A 1 97 ? 2.837 4.905 -13.283 1.00 89.25 97 LEU A O 1
ATOM 745 N N . LEU A 1 98 ? 2.271 3.392 -14.848 1.00 93.62 98 LEU A N 1
ATOM 746 C CA . LEU A 1 98 ? 1.275 2.707 -14.030 1.00 93.62 98 LEU A CA 1
ATOM 747 C C . LEU A 1 98 ? 1.895 2.142 -12.748 1.00 93.62 98 LEU A C 1
ATOM 749 O O . LEU A 1 98 ? 1.327 2.298 -11.672 1.00 93.62 98 LEU A O 1
ATOM 753 N N . LEU A 1 99 ? 3.081 1.530 -12.846 1.00 94.19 99 LEU A N 1
ATOM 754 C CA . LEU A 1 99 ? 3.800 1.009 -11.684 1.00 94.19 99 LEU A CA 1
ATOM 755 C C . LEU A 1 99 ? 4.203 2.133 -10.725 1.00 94.19 99 LEU A C 1
ATOM 757 O O . LEU A 1 99 ? 4.003 1.992 -9.524 1.00 94.19 99 LEU A O 1
ATOM 761 N N . ALA A 1 100 ? 4.716 3.257 -11.237 1.00 93.94 100 ALA A N 1
ATOM 762 C CA . ALA A 1 100 ? 5.063 4.406 -10.399 1.00 93.94 100 ALA A CA 1
ATOM 763 C C . ALA A 1 100 ? 3.829 4.966 -9.668 1.00 93.94 100 ALA A C 1
ATOM 765 O O . ALA A 1 100 ? 3.873 5.152 -8.456 1.00 93.94 100 ALA A O 1
ATOM 766 N N . GLY A 1 101 ? 2.707 5.148 -10.373 1.00 94.88 101 GLY A N 1
ATOM 767 C CA . GLY A 1 101 ? 1.449 5.594 -9.766 1.00 94.88 101 GLY A CA 1
ATOM 768 C C . GLY A 1 101 ? 0.913 4.615 -8.718 1.00 94.88 101 GLY A C 1
ATOM 769 O O . GLY A 1 101 ? 0.490 5.031 -7.644 1.00 94.88 101 GLY A O 1
ATOM 770 N N . THR A 1 102 ? 1.006 3.310 -8.984 1.00 96.56 102 THR A N 1
ATOM 771 C CA . THR A 1 102 ? 0.564 2.274 -8.036 1.00 96.56 102 THR A CA 1
ATOM 772 C C . THR A 1 102 ? 1.437 2.259 -6.779 1.00 96.56 102 THR A C 1
ATOM 774 O O . THR A 1 102 ? 0.915 2.190 -5.671 1.00 96.56 102 THR A O 1
ATOM 777 N N . LEU A 1 103 ? 2.760 2.387 -6.920 1.00 97.25 103 LEU A N 1
ATOM 778 C CA . LEU A 1 103 ? 3.666 2.523 -5.773 1.00 97.25 103 LEU A CA 1
ATOM 779 C C . LEU A 1 103 ? 3.369 3.797 -4.967 1.00 97.25 103 LEU A C 1
ATOM 781 O O . LEU A 1 103 ? 3.408 3.756 -3.741 1.00 97.25 103 LEU A O 1
ATOM 785 N N . GLY A 1 104 ? 3.010 4.897 -5.638 1.00 97.06 104 GLY A N 1
ATOM 786 C CA . GLY A 1 104 ? 2.556 6.129 -4.988 1.00 97.06 104 GLY A CA 1
ATOM 787 C C . GLY A 1 104 ? 1.261 5.944 -4.188 1.00 97.06 104 GLY A C 1
ATOM 788 O O . GLY A 1 104 ? 1.175 6.413 -3.057 1.00 97.06 104 GLY A O 1
ATOM 789 N N . TYR A 1 105 ? 0.286 5.199 -4.722 1.00 97.62 105 TYR A N 1
ATOM 790 C CA . TYR A 1 105 ? -0.938 4.834 -3.996 1.00 97.62 105 TYR A CA 1
ATOM 791 C C . TYR A 1 105 ? -0.634 4.055 -2.707 1.00 97.62 105 TYR A C 1
ATOM 793 O O . TYR A 1 105 ? -1.165 4.379 -1.643 1.00 97.62 105 TYR A O 1
ATOM 801 N N . PHE A 1 106 ? 0.244 3.051 -2.784 1.00 97.94 106 PHE A N 1
ATOM 802 C CA . PHE A 1 106 ? 0.633 2.256 -1.617 1.00 97.94 106 PHE A CA 1
ATOM 803 C C . PHE A 1 106 ? 1.416 3.074 -0.593 1.00 97.94 106 PHE A C 1
ATOM 805 O O . PHE A 1 106 ? 1.174 2.946 0.606 1.00 97.94 106 PHE A O 1
ATOM 812 N N . LEU A 1 107 ? 2.309 3.948 -1.062 1.00 98.06 107 LEU A N 1
ATOM 813 C CA . LEU A 1 107 ? 3.022 4.887 -0.207 1.00 98.06 107 LEU A CA 1
ATOM 814 C C . LEU A 1 107 ? 2.046 5.789 0.551 1.00 98.06 107 LEU A C 1
ATOM 816 O O . LEU A 1 107 ? 2.157 5.895 1.766 1.00 98.06 107 LEU A O 1
ATOM 820 N N . TYR A 1 108 ? 1.082 6.394 -0.145 1.00 97.56 108 TYR A N 1
ATOM 821 C CA . TYR A 1 108 ? 0.068 7.240 0.481 1.00 97.56 108 TYR A CA 1
ATOM 822 C C . TYR A 1 108 ? -0.756 6.461 1.511 1.00 97.56 108 TYR A C 1
ATOM 824 O O . TYR A 1 108 ? -0.826 6.866 2.667 1.00 97.56 108 TYR A O 1
ATOM 832 N N . THR A 1 109 ? -1.298 5.306 1.118 1.00 97.25 109 THR A N 1
ATOM 833 C CA . THR A 1 109 ? -2.148 4.475 1.984 1.00 97.25 109 THR A CA 1
ATOM 834 C C . THR A 1 109 ? -1.427 4.093 3.277 1.00 97.25 109 THR A C 1
ATOM 836 O O . THR A 1 109 ? -1.941 4.316 4.371 1.00 97.25 109 THR A O 1
ATOM 839 N N . TYR A 1 110 ? -0.204 3.566 3.175 1.00 97.69 110 TYR A N 1
ATOM 840 C CA . TYR A 1 110 ? 0.524 3.098 4.354 1.00 97.69 110 TYR A CA 1
ATOM 841 C C . TYR A 1 110 ? 1.223 4.213 5.133 1.00 97.69 110 TYR A C 1
ATOM 843 O O . TYR A 1 110 ? 1.480 4.036 6.324 1.00 97.69 110 TYR A O 1
ATOM 851 N N . ALA A 1 111 ? 1.468 5.377 4.525 1.00 97.62 111 ALA A N 1
ATOM 852 C CA . ALA A 1 111 ? 1.814 6.582 5.272 1.00 97.62 111 ALA A CA 1
ATOM 853 C C . ALA A 1 111 ? 0.630 7.039 6.131 1.00 97.62 111 ALA A C 1
ATOM 855 O O . ALA A 1 111 ? 0.798 7.236 7.332 1.00 97.62 111 ALA A O 1
ATOM 856 N N . SER A 1 112 ? -0.574 7.118 5.557 1.00 96.19 112 SER A N 1
ATOM 857 C CA . SER A 1 112 ? -1.792 7.417 6.312 1.00 96.19 112 SER A CA 1
ATOM 858 C C . SER A 1 112 ? -1.983 6.438 7.469 1.00 96.19 112 SER A C 1
ATOM 860 O O . SER A 1 112 ? -2.181 6.884 8.592 1.00 96.19 112 SER A O 1
ATOM 862 N N . TYR A 1 113 ? -1.801 5.133 7.256 1.00 95.31 113 TYR A N 1
ATOM 863 C CA . TYR A 1 113 ? -1.936 4.155 8.346 1.00 95.31 113 TYR A CA 1
ATOM 864 C C . TYR A 1 113 ? -0.842 4.276 9.414 1.00 95.31 113 TYR A C 1
ATOM 866 O O . TYR A 1 113 ? -1.067 3.975 10.581 1.00 95.31 113 TYR A O 1
ATOM 874 N N . SER A 1 114 ? 0.361 4.711 9.035 1.00 95.50 114 SER A N 1
ATOM 875 C CA . SER A 1 114 ? 1.460 4.888 9.991 1.00 95.50 114 SER A CA 1
ATOM 876 C C . SER A 1 114 ? 1.295 6.146 10.851 1.00 95.50 114 SER A C 1
ATOM 878 O O . SER A 1 114 ? 1.808 6.180 11.967 1.00 95.50 114 SER A O 1
ATOM 880 N N . PHE A 1 115 ? 0.616 7.180 10.342 1.00 94.62 115 PHE A N 1
ATOM 881 C CA . PHE A 1 115 ? 0.523 8.487 11.006 1.00 94.62 115 PHE A CA 1
ATOM 882 C C . PHE A 1 115 ? -0.865 8.844 11.547 1.00 94.62 115 PHE A C 1
ATOM 884 O O . PHE A 1 115 ? -0.945 9.668 12.454 1.00 94.62 115 PHE A O 1
ATOM 891 N N . LEU A 1 116 ? -1.941 8.286 10.987 1.00 92.06 116 LEU A N 1
ATOM 892 C CA . LEU A 1 116 ? -3.323 8.673 11.302 1.00 92.06 116 LEU A CA 1
ATOM 893 C C . LEU A 1 116 ? -4.075 7.599 12.089 1.00 92.06 116 LEU A C 1
ATOM 895 O O . LEU A 1 116 ? -4.899 7.944 12.931 1.00 92.06 116 LEU A O 1
ATOM 899 N N . THR A 1 117 ? -3.791 6.323 11.830 1.00 90.00 117 THR A N 1
ATOM 900 C CA . THR A 1 117 ? -4.455 5.203 12.506 1.00 90.00 117 THR A CA 1
ATOM 901 C C . THR A 1 117 ? -3.953 5.056 13.937 1.00 90.00 117 THR A C 1
ATOM 903 O O . THR A 1 117 ? -2.755 5.185 14.215 1.00 90.00 117 THR A O 1
ATOM 906 N N . THR A 1 118 ? -4.857 4.728 14.861 1.00 91.38 118 THR A N 1
ATOM 907 C CA . THR A 1 118 ? -4.480 4.442 16.245 1.00 91.38 118 THR A CA 1
ATOM 908 C C . THR A 1 118 ? -3.552 3.232 16.307 1.00 91.38 118 THR A C 1
ATOM 910 O O . THR A 1 118 ? -3.729 2.237 15.600 1.00 91.38 118 THR A O 1
ATOM 913 N N . TYR A 1 119 ? -2.557 3.286 17.198 1.00 90.88 119 TYR A N 1
ATOM 914 C CA . TYR A 1 119 ? -1.601 2.196 17.365 1.00 90.88 119 TYR A CA 1
ATOM 915 C C . TYR A 1 119 ? -2.306 0.846 17.567 1.00 90.88 119 TYR A C 1
ATOM 917 O O . TYR A 1 119 ? -3.124 0.663 18.475 1.00 90.88 119 TYR A O 1
ATOM 925 N N . ASN A 1 120 ? -1.937 -0.122 16.731 1.00 92.44 120 ASN A N 1
ATOM 926 C CA . ASN A 1 120 ? -2.460 -1.479 16.750 1.00 92.44 120 ASN A CA 1
ATOM 927 C C . ASN A 1 120 ? -1.350 -2.492 16.423 1.00 92.44 120 ASN A C 1
ATOM 929 O O . ASN A 1 120 ? -0.208 -2.135 16.130 1.00 92.44 120 ASN A O 1
ATOM 933 N N . SER A 1 121 ? -1.677 -3.784 16.479 1.00 91.88 121 SER A N 1
ATOM 934 C CA . SER A 1 121 ? -0.706 -4.869 16.283 1.00 91.88 121 SER A CA 1
ATOM 935 C C . SER A 1 121 ? -0.040 -4.883 14.899 1.00 91.88 121 SER A C 1
ATOM 937 O O . SER A 1 121 ? 1.026 -5.475 14.754 1.00 91.88 121 SER A O 1
ATOM 939 N N . CYS A 1 122 ? -0.634 -4.235 13.894 1.00 93.31 122 CYS A N 1
ATOM 940 C CA . CYS A 1 122 ? -0.107 -4.158 12.532 1.00 93.31 122 CYS A CA 1
ATOM 941 C C . CYS A 1 122 ? 0.741 -2.906 12.276 1.00 93.31 122 CYS A C 1
ATOM 943 O O . CYS A 1 122 ? 1.290 -2.772 11.185 1.00 93.31 122 CYS A O 1
ATOM 945 N N . PHE A 1 123 ? 0.924 -2.032 13.269 1.00 94.19 123 PHE A N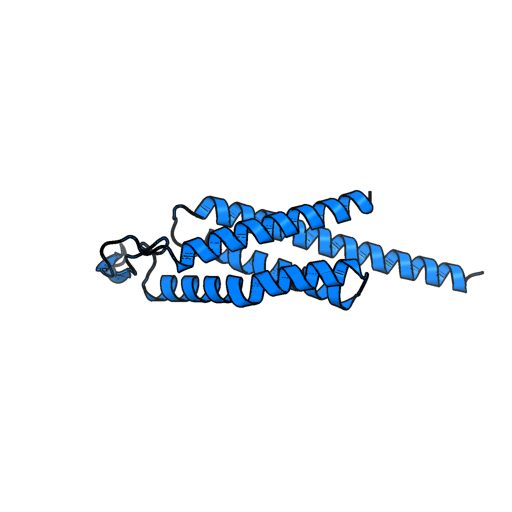 1
ATOM 946 C CA . PHE A 1 123 ? 1.665 -0.777 13.123 1.00 94.19 123 PHE A CA 1
ATOM 947 C C . PHE A 1 123 ? 3.047 -0.952 12.471 1.00 94.19 123 PHE A C 1
ATOM 949 O O . PHE A 1 123 ? 3.368 -0.284 11.490 1.00 94.19 123 PHE A O 1
ATOM 956 N N . LEU A 1 124 ? 3.856 -1.905 12.951 1.00 95.75 124 LEU A N 1
ATOM 957 C CA . LEU A 1 124 ? 5.180 -2.173 12.370 1.00 95.75 124 LEU A CA 1
ATOM 958 C C . LEU A 1 124 ? 5.100 -2.616 10.904 1.00 95.75 124 LEU A C 1
ATOM 960 O O . LEU A 1 124 ? 5.974 -2.285 10.106 1.00 95.75 124 LEU A O 1
ATOM 964 N N . LEU A 1 125 ? 4.046 -3.347 10.544 1.00 96.25 125 LEU A N 1
ATOM 965 C CA . LEU A 1 125 ? 3.808 -3.799 9.179 1.00 96.25 125 LEU A CA 1
ATOM 966 C C . LEU A 1 125 ? 3.492 -2.596 8.274 1.00 96.25 125 LEU A C 1
ATOM 968 O O . LEU A 1 125 ? 4.052 -2.501 7.182 1.00 96.25 125 LEU A O 1
ATOM 972 N N . TYR A 1 126 ? 2.694 -1.636 8.751 1.00 96.75 126 TYR A N 1
ATOM 973 C CA . TYR A 1 126 ? 2.413 -0.389 8.030 1.00 96.75 126 TYR A CA 1
ATOM 974 C C . TYR A 1 126 ? 3.683 0.424 7.785 1.00 96.75 126 TYR A C 1
ATOM 976 O O . TYR A 1 126 ? 3.915 0.854 6.658 1.00 96.75 126 TYR A O 1
ATOM 984 N N . VAL A 1 127 ? 4.557 0.541 8.788 1.00 97.50 127 VAL A N 1
ATOM 985 C CA . VAL A 1 127 ? 5.843 1.241 8.647 1.00 97.50 127 VAL A CA 1
ATOM 986 C C . VAL A 1 127 ? 6.740 0.551 7.616 1.00 97.50 127 VAL A C 1
ATOM 988 O O . VAL A 1 127 ? 7.294 1.218 6.744 1.00 97.50 127 VAL A O 1
ATOM 991 N N . ILE A 1 128 ? 6.845 -0.784 7.650 1.00 97.88 128 ILE A N 1
ATOM 992 C CA . ILE A 1 128 ? 7.616 -1.549 6.656 1.00 97.88 128 ILE A CA 1
ATOM 993 C C . ILE A 1 128 ? 7.058 -1.320 5.248 1.00 97.88 128 ILE A C 1
ATOM 995 O O . ILE A 1 128 ? 7.824 -1.074 4.316 1.00 97.88 128 ILE A O 1
ATOM 999 N N . LEU A 1 129 ? 5.736 -1.380 5.086 1.00 98.00 129 LEU A N 1
ATOM 1000 C CA . LEU A 1 129 ? 5.065 -1.150 3.809 1.00 98.00 129 LEU A CA 1
ATOM 1001 C C . LEU A 1 129 ? 5.258 0.278 3.299 1.00 98.00 129 LEU A C 1
ATOM 1003 O O . LEU A 1 129 ? 5.549 0.462 2.117 1.00 98.00 129 LEU A O 1
ATOM 1007 N N . MET A 1 130 ? 5.148 1.274 4.177 1.00 98.25 130 MET A N 1
ATOM 1008 C CA . MET A 1 130 ? 5.405 2.676 3.864 1.00 98.25 130 MET A CA 1
ATOM 1009 C C . MET A 1 130 ? 6.850 2.860 3.392 1.00 98.25 130 MET A C 1
ATOM 1011 O O . MET A 1 130 ? 7.074 3.382 2.301 1.00 98.25 130 MET A O 1
ATOM 1015 N N . SER A 1 131 ? 7.836 2.384 4.159 1.00 97.94 131 SER A N 1
ATOM 1016 C CA . SER A 1 131 ? 9.253 2.493 3.796 1.00 97.94 131 SER A CA 1
ATOM 1017 C C . SER A 1 131 ? 9.573 1.749 2.499 1.00 97.94 131 SER A C 1
ATOM 1019 O O . SER A 1 131 ? 10.225 2.304 1.616 1.00 97.94 131 SER A O 1
ATOM 1021 N N . ALA A 1 132 ? 9.086 0.516 2.338 1.00 97.69 132 ALA A N 1
ATOM 1022 C CA . ALA A 1 132 ? 9.293 -0.258 1.118 1.00 97.69 132 ALA A CA 1
ATOM 1023 C C . ALA A 1 132 ? 8.688 0.444 -0.106 1.00 97.69 13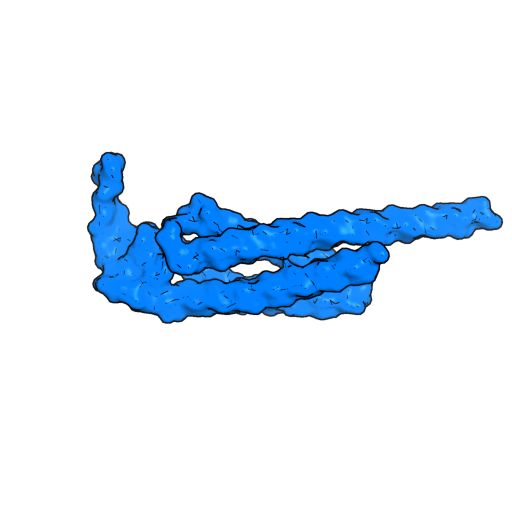2 ALA A C 1
ATOM 1025 O O . ALA A 1 132 ? 9.342 0.527 -1.146 1.00 97.69 132 ALA A O 1
ATOM 1026 N N . SER A 1 133 ? 7.476 0.991 0.029 1.00 97.62 133 SER A N 1
ATOM 1027 C CA . SER A 1 133 ? 6.797 1.739 -1.036 1.00 97.62 133 SER A CA 1
ATOM 1028 C C . SER A 1 133 ? 7.532 3.032 -1.371 1.00 97.62 133 SER A C 1
ATOM 1030 O O . SER A 1 133 ? 7.709 3.335 -2.548 1.00 97.62 133 SER A O 1
ATOM 1032 N N . PHE A 1 134 ? 8.035 3.749 -0.364 1.00 97.69 134 PHE A N 1
ATOM 1033 C CA . PHE A 1 134 ? 8.828 4.963 -0.544 1.00 97.69 134 PHE A CA 1
ATOM 1034 C C . PHE A 1 134 ? 10.098 4.693 -1.353 1.00 97.69 134 PHE A C 1
ATOM 1036 O O . PHE A 1 134 ? 10.315 5.305 -2.399 1.00 97.69 134 PHE A O 1
ATOM 1043 N N . PHE A 1 135 ? 10.910 3.721 -0.927 1.00 96.56 135 PHE A N 1
ATOM 1044 C CA . PHE A 1 135 ? 12.144 3.384 -1.636 1.00 96.56 135 PHE A CA 1
ATOM 1045 C C . PHE A 1 135 ? 11.875 2.802 -3.026 1.00 96.56 135 PHE A C 1
ATOM 1047 O O . PHE A 1 135 ? 12.579 3.143 -3.975 1.00 96.56 135 PHE A O 1
ATOM 1054 N N . ALA A 1 136 ? 10.843 1.966 -3.186 1.00 96.00 136 ALA A N 1
ATOM 1055 C CA . ALA A 1 136 ? 10.457 1.451 -4.497 1.00 96.00 136 ALA A CA 1
ATOM 1056 C C . ALA A 1 136 ? 10.029 2.580 -5.444 1.00 96.00 136 ALA A C 1
ATOM 1058 O O . ALA A 1 136 ? 10.429 2.578 -6.608 1.00 96.00 136 ALA A O 1
ATOM 1059 N N . PHE A 1 137 ? 9.248 3.544 -4.950 1.00 95.75 137 PHE A N 1
ATOM 1060 C CA . PHE A 1 137 ? 8.786 4.698 -5.714 1.00 95.75 137 PHE A CA 1
ATOM 1061 C C . PHE A 1 137 ? 9.947 5.602 -6.144 1.00 95.75 137 PHE A C 1
ATOM 1063 O O . PHE A 1 137 ? 10.046 5.934 -7.328 1.00 95.75 137 PHE A O 1
ATOM 1070 N N . LEU A 1 138 ? 10.857 5.943 -5.225 1.00 94.69 138 LEU A N 1
ATOM 1071 C CA . LEU A 1 138 ? 12.039 6.755 -5.532 1.00 94.69 138 LEU A CA 1
ATOM 1072 C C . LEU A 1 138 ? 12.937 6.076 -6.568 1.00 94.69 138 LEU A C 1
ATOM 1074 O O . LEU A 1 138 ? 13.159 6.626 -7.645 1.00 94.69 138 LEU A O 1
ATOM 1078 N N . LEU A 1 139 ? 13.352 4.829 -6.308 1.00 92.81 139 LEU A N 1
ATOM 1079 C CA . LEU A 1 139 ? 14.195 4.068 -7.236 1.00 92.81 139 LEU A CA 1
ATOM 1080 C C . LEU A 1 139 ? 13.546 3.939 -8.615 1.00 92.81 139 LEU A C 1
ATOM 1082 O O . LEU A 1 139 ? 14.219 4.025 -9.643 1.00 92.81 139 LEU A O 1
ATOM 1086 N N . LYS A 1 140 ? 12.227 3.725 -8.656 1.00 91.62 140 LYS A N 1
ATOM 1087 C CA . LYS A 1 140 ? 11.488 3.608 -9.911 1.00 91.62 140 LYS A CA 1
ATOM 1088 C C . LYS A 1 140 ? 11.430 4.929 -10.673 1.00 91.62 140 LYS A C 1
ATOM 1090 O O . LYS A 1 140 ? 11.448 4.875 -11.908 1.00 91.62 140 LYS A O 1
ATOM 1095 N N . SER A 1 141 ? 11.328 6.057 -9.977 1.00 87.00 141 SER A N 1
ATOM 1096 C CA . SER A 1 141 ? 11.252 7.399 -10.565 1.00 87.00 141 SER A CA 1
ATOM 1097 C C . SER A 1 141 ? 12.602 7.807 -11.153 1.00 87.00 141 SER A C 1
ATOM 1099 O O . SER A 1 141 ? 12.673 8.119 -12.347 1.00 87.00 141 SER A O 1
ATOM 1101 N N . ASP A 1 142 ? 13.675 7.641 -10.379 1.00 86.38 142 ASP A N 1
ATOM 1102 C CA . ASP A 1 142 ? 15.052 7.923 -10.801 1.00 86.38 142 ASP A CA 1
ATOM 1103 C C . ASP A 1 142 ? 15.472 7.049 -11.989 1.00 86.38 142 ASP A C 1
ATOM 1105 O O . ASP A 1 142 ? 15.987 7.537 -12.997 1.00 86.38 142 ASP A O 1
ATOM 1109 N N . TYR A 1 143 ? 15.172 5.745 -11.934 1.00 84.69 143 TYR A N 1
ATOM 1110 C CA . TYR A 1 143 ? 15.465 4.817 -13.028 1.00 84.69 143 TYR A CA 1
ATOM 1111 C C . TYR A 1 143 ? 14.795 5.228 -14.346 1.00 84.69 143 TYR A C 1
ATOM 1113 O O . TYR A 1 143 ? 15.384 5.051 -15.416 1.00 84.69 143 TYR A O 1
ATOM 1121 N N . SER A 1 144 ? 13.559 5.749 -14.300 1.00 81.81 144 SER A N 1
ATOM 1122 C CA . SER A 1 144 ? 12.892 6.235 -15.514 1.00 81.81 144 SER A CA 1
ATOM 1123 C C . SER A 1 144 ? 13.549 7.483 -16.087 1.00 81.81 144 SER A C 1
ATOM 1125 O O . SER A 1 144 ? 13.709 7.525 -17.304 1.00 81.81 144 SER A O 1
ATOM 1127 N N . ALA A 1 145 ? 13.954 8.443 -15.253 1.00 80.69 145 ALA A N 1
ATOM 1128 C CA . ALA A 1 145 ? 14.606 9.671 -15.708 1.00 80.69 145 ALA A CA 1
ATOM 1129 C C . ALA A 1 145 ? 15.915 9.363 -16.452 1.00 80.69 145 ALA A C 1
ATOM 1131 O O . ALA A 1 145 ? 16.053 9.711 -17.625 1.00 80.69 145 ALA A O 1
ATOM 1132 N N . LEU A 1 146 ? 16.793 8.564 -15.833 1.00 78.69 146 LEU A N 1
ATOM 1133 C CA . LEU A 1 146 ? 18.058 8.116 -16.435 1.00 78.69 146 LEU A CA 1
ATOM 1134 C C . LEU A 1 146 ? 17.851 7.336 -17.742 1.00 78.69 146 LEU A C 1
ATOM 1136 O O . LEU A 1 146 ? 18.685 7.363 -18.647 1.00 78.69 146 LEU A O 1
ATOM 1140 N N . SER A 1 147 ? 16.744 6.593 -17.845 1.00 76.12 147 SER A N 1
ATOM 1141 C CA . SER A 1 147 ? 16.431 5.829 -19.054 1.00 76.12 147 SER A CA 1
ATOM 1142 C C . SER A 1 147 ? 16.063 6.717 -20.239 1.00 76.12 147 SER A C 1
ATOM 1144 O O . SER A 1 147 ? 16.381 6.356 -21.368 1.00 76.12 147 SER A O 1
ATOM 1146 N N . THR A 1 148 ? 15.397 7.845 -19.981 1.00 79.25 148 THR A N 1
ATOM 1147 C CA . THR A 1 148 ? 14.937 8.786 -21.008 1.00 79.25 148 THR A CA 1
ATOM 1148 C C . THR A 1 148 ? 16.098 9.630 -21.518 1.00 79.25 148 THR A C 1
ATOM 1150 O O . THR A 1 148 ? 16.315 9.677 -22.724 1.00 79.25 148 THR A O 1
ATOM 1153 N N . GLU A 1 149 ? 16.899 10.193 -20.610 1.00 81.25 149 GLU A N 1
ATOM 1154 C CA . GLU A 1 149 ? 18.064 11.027 -20.941 1.00 81.25 149 GLU A CA 1
ATOM 1155 C C . GLU A 1 149 ? 19.049 10.279 -21.855 1.00 81.25 149 GLU A C 1
ATOM 1157 O O . GLU A 1 149 ? 19.420 10.759 -22.922 1.00 81.25 149 GLU A O 1
ATOM 1162 N N . ARG A 1 150 ? 19.345 9.010 -21.540 1.00 79.69 150 ARG A N 1
ATOM 1163 C CA . ARG A 1 150 ? 20.212 8.165 -22.375 1.00 79.69 150 ARG A CA 1
ATOM 1164 C C . ARG A 1 150 ? 19.664 7.925 -23.788 1.00 79.69 150 ARG A C 1
ATOM 1166 O O . ARG A 1 150 ? 20.442 7.764 -24.727 1.00 79.69 150 ARG A O 1
ATOM 1173 N N . ILE A 1 151 ? 18.341 7.826 -23.947 1.00 82.06 151 ILE A N 1
ATOM 1174 C CA . ILE A 1 151 ? 17.716 7.657 -25.270 1.00 82.06 151 ILE A CA 1
ATOM 1175 C C . ILE A 1 151 ? 17.858 8.951 -26.077 1.00 82.06 151 ILE A C 1
ATOM 1177 O O . ILE A 1 151 ? 18.166 8.892 -27.268 1.00 82.06 151 ILE A O 1
ATOM 1181 N N . GLU A 1 152 ? 17.663 10.103 -25.437 1.00 86.94 152 GLU A N 1
ATOM 1182 C CA . GLU A 1 152 ? 17.816 11.414 -26.069 1.00 86.94 152 GLU A CA 1
ATOM 1183 C C . GLU A 1 152 ? 19.266 11.675 -26.494 1.00 86.94 152 GLU A C 1
ATOM 1185 O O . GLU A 1 152 ? 19.499 12.059 -27.643 1.00 86.94 152 GLU A O 1
ATOM 1190 N N . ASP A 1 153 ? 20.238 11.372 -25.632 1.00 87.81 153 ASP A N 1
ATOM 1191 C CA . ASP A 1 153 ? 21.668 11.488 -25.938 1.00 87.81 153 ASP A CA 1
ATOM 1192 C C . ASP A 1 153 ? 22.072 10.622 -27.134 1.00 87.81 153 ASP A C 1
ATOM 1194 O O . ASP A 1 153 ? 22.747 11.088 -28.056 1.00 87.81 153 ASP A O 1
ATOM 1198 N N . PHE A 1 154 ? 21.613 9.368 -27.169 1.00 85.75 154 PHE A N 1
ATOM 1199 C CA . PHE A 1 154 ? 21.877 8.465 -28.289 1.00 85.75 154 PHE A CA 1
ATOM 1200 C C . PHE A 1 154 ? 21.242 8.969 -29.594 1.00 85.75 154 PHE A C 1
ATOM 1202 O O . PHE A 1 154 ? 21.883 8.967 -30.647 1.00 85.75 154 PHE A O 1
ATOM 1209 N N . ALA A 1 155 ? 19.998 9.453 -29.534 1.00 89.19 155 ALA A N 1
ATOM 1210 C CA . ALA A 1 155 ? 19.315 10.030 -30.689 1.00 89.19 155 ALA A CA 1
ATOM 1211 C C . ALA A 1 155 ? 20.010 11.303 -31.200 1.00 89.19 155 ALA A C 1
ATOM 1213 O O . ALA A 1 155 ? 20.035 11.549 -32.407 1.00 89.19 155 ALA A O 1
ATOM 1214 N N . LYS A 1 156 ? 20.587 12.107 -30.300 1.00 91.25 156 LYS A N 1
ATOM 1215 C CA . LYS A 1 156 ? 21.366 13.300 -30.645 1.00 91.25 156 LYS A CA 1
ATOM 1216 C C . LYS A 1 156 ? 22.697 12.933 -31.302 1.00 91.25 156 LYS A C 1
ATOM 1218 O O . LYS A 1 156 ? 23.034 13.530 -32.320 1.00 91.25 156 LYS A O 1
ATOM 1223 N N . ALA A 1 157 ? 23.404 11.925 -30.786 1.00 91.12 157 ALA A N 1
ATOM 1224 C CA . ALA A 1 157 ? 24.647 11.420 -31.374 1.00 91.12 157 ALA A CA 1
ATOM 1225 C C . ALA A 1 157 ? 24.441 10.876 -32.800 1.00 91.12 157 ALA A C 1
ATOM 1227 O O . ALA A 1 157 ? 25.214 11.201 -33.694 1.00 91.12 157 ALA A O 1
ATOM 1228 N N . MET A 1 158 ? 23.354 10.134 -33.038 1.00 92.56 158 MET A N 1
ATOM 1229 C CA . MET A 1 158 ? 22.981 9.615 -34.367 1.00 92.56 158 MET A CA 1
ATOM 1230 C C . MET A 1 158 ? 22.649 10.707 -35.396 1.00 92.56 158 MET A C 1
ATOM 1232 O O . MET A 1 158 ? 22.720 10.451 -36.590 1.00 92.56 158 MET A O 1
ATOM 1236 N N . LYS A 1 159 ? 22.241 11.903 -34.954 1.00 91.31 159 LYS A N 1
ATOM 1237 C CA . LYS A 1 159 ? 21.955 13.046 -35.841 1.00 91.31 159 LYS A CA 1
ATOM 1238 C C . LYS A 1 159 ? 23.182 13.922 -36.114 1.00 91.31 159 LYS A C 1
ATOM 1240 O O . LYS A 1 159 ? 23.101 14.795 -36.970 1.00 91.31 159 LYS A O 1
ATOM 1245 N N . ALA A 1 160 ? 24.258 13.754 -35.344 1.00 85.44 160 ALA A N 1
ATOM 1246 C CA . ALA A 1 160 ? 25.449 14.602 -35.392 1.00 85.44 160 ALA A CA 1
ATOM 1247 C C . ALA A 1 160 ? 26.609 14.009 -36.216 1.00 85.44 160 ALA A C 1
ATOM 1249 O O . ALA A 1 160 ? 27.612 14.698 -36.398 1.00 85.44 160 ALA A O 1
ATOM 1250 N N . GLY A 1 161 ? 26.488 12.763 -36.688 1.00 75.12 161 GLY A N 1
ATOM 1251 C CA . GLY A 1 161 ? 27.414 12.108 -37.622 1.00 75.12 161 GLY A CA 1
ATOM 1252 C C . GLY A 1 161 ? 26.746 11.838 -38.959 1.00 75.12 161 GLY A C 1
ATOM 1253 O O . GLY A 1 161 ? 27.475 11.865 -39.972 1.00 75.12 161 GLY A O 1
#

Foldseek 3Di:
DLVVLVVLLVVLLVLLLVLLLVVLVQLQPFFDFPAWDWDQDPVRDIFIAGGTGQRRRPGVVVSVVLNVVSVCCNVPLNVLSVVLVVVVVVVDPVSLVSNLVSLVSQLVSLVCCQPPGDDGPCNVSSVSSNVSSVVSNVSSVVSVVVVVVVVVVVVVVVVVD

Sequence (161 aa):
MYDEVKKSIRILTLLIFALSLAASAYGIFSSSGSGPHQFTTWSGETIQLYGKGIYKNDSASGAEQEIAQDIVTLALGIPLLAISLYLTRRESIRGRLLLAGTLGYFLYTYASYSFLTTYNSCFLLYVILMSASFFAFLLKSDYSALSTERIEDFAKAMKAG

Radius of gyration: 20.33 Å; chains: 1; bounding box: 46×28×65 Å

Secondary structure (DSSP, 8-state):
-HHHHHHHHHHHHHHHHHHHHHHHHHHHH---SS--EEEE-TTS-EEEE--SSTTTTSBHHHHHHHHHHHHHIIIIIHHHHHHHHHHHHTT-HHHHHHHHHHHHHHHHHHHHHHHTSPP-TTHHHHHHHHHHHHHHHHHHHHHHHHHHHHHHHHHHHHHH-